Protein AF-A0A948GZL3-F1 (afdb_monomer_lite)

Radius of gyration: 33.94 Å; chains: 1; bounding box: 82×46×77 Å

Sequence (161 aa):
MIVPMKKAYIIFQAKDKLPALKTLRKLGLIHIEHIKVPQGQDITTITEELNLINRAIDILEEAAKTGVSGDAYIEKSDFLTVARHVVGVSRKIEQLKEFSLNLSSKIETWKDWGDFDPKQIIALREKGISIKLFHIPEKDIRNFCQDVIVKTFFRKKGMVN

Foldseek 3Di:
DDDDDDDDDDDDDPVCVVVVVVVVVVVVPDDDDDPDDDDDPVVVVVVVLVVLLVVLVVLVVVVVVVVDDDDDDDDPDDSSVVSVVSVVVVVVVVVVVVVVVVVVVVCVVCVQVPDDDVVVQVVCVVVVHHDDDDWAFQVCPVPDDPPDDDDFDGDDDRITD

pLDDT: mean 76.84, std 13.1, range [42.91, 93.31]

Secondary structure (DSSP, 8-state):
-PPPP--------GGGHHHHHHHHHHH-------SS----HHHHHHHHHHHHHHHHHHHHHHHHHTT-----------HHHHHHHHHHHHHHHHHHHHHHHHHHHHHHHHHTT-S--HHHHHHHHHTT-------EEGGGGGGS-TT-------EETTEE-

Structure (mmCIF, N/CA/C/O backbone):
data_AF-A0A948GZL3-F1
#
_entry.id   AF-A0A948GZL3-F1
#
loop_
_atom_site.group_PDB
_atom_site.id
_atom_site.type_symbol
_atom_site.label_atom_id
_atom_site.label_alt_id
_atom_site.label_comp_id
_atom_site.label_asym_id
_atom_site.label_entity_id
_atom_site.label_seq_id
_atom_site.pdbx_PDB_ins_code
_atom_site.Cartn_x
_atom_site.Cartn_y
_atom_site.Cartn_z
_atom_site.occupancy
_atom_site.B_iso_or_equiv
_atom_site.auth_seq_id
_atom_site.auth_comp_id
_atom_site.auth_asym_id
_atom_site.auth_atom_id
_atom_site.pdbx_PDB_model_num
ATOM 1 N N . MET A 1 1 ? 35.002 20.645 -15.887 1.00 58.78 1 MET A N 1
ATOM 2 C CA . MET A 1 1 ? 35.214 20.972 -17.315 1.00 58.78 1 MET A CA 1
ATOM 3 C C . MET A 1 1 ? 34.168 20.208 -18.119 1.00 58.78 1 MET A C 1
ATOM 5 O O . MET A 1 1 ? 34.111 18.996 -17.969 1.00 58.78 1 MET A O 1
ATOM 9 N N . ILE A 1 2 ? 33.284 20.886 -18.857 1.00 72.94 2 ILE A N 1
ATOM 10 C CA . ILE A 1 2 ? 32.216 20.241 -19.650 1.00 72.94 2 ILE A CA 1
ATOM 11 C C . ILE A 1 2 ? 32.784 19.924 -21.040 1.00 72.94 2 ILE A C 1
ATOM 13 O O . ILE A 1 2 ? 33.354 20.807 -21.677 1.00 72.94 2 ILE A O 1
ATOM 17 N N . VAL A 1 3 ? 32.667 18.675 -21.497 1.00 81.62 3 VAL A N 1
ATOM 18 C CA . VAL A 1 3 ? 33.160 18.247 -22.818 1.00 81.62 3 VAL A CA 1
ATOM 19 C C . VAL A 1 3 ? 32.174 18.708 -23.903 1.00 81.62 3 VAL A C 1
ATOM 21 O O . VAL A 1 3 ? 30.971 18.488 -23.745 1.00 81.62 3 VAL A O 1
ATOM 24 N N . PRO A 1 4 ? 32.632 19.331 -25.006 1.00 84.94 4 PRO A N 1
ATOM 25 C CA . PRO A 1 4 ? 31.741 19.764 -26.078 1.00 84.94 4 PRO A CA 1
ATOM 26 C C . PRO A 1 4 ? 31.114 18.553 -26.785 1.00 84.94 4 PRO A C 1
ATOM 28 O O . PRO A 1 4 ? 31.817 17.734 -27.377 1.00 84.94 4 PRO A O 1
ATOM 31 N N . MET A 1 5 ? 29.783 18.445 -26.740 1.00 88.81 5 MET A N 1
ATOM 32 C CA . MET A 1 5 ? 29.036 17.385 -27.429 1.00 88.81 5 MET A CA 1
ATOM 33 C C . MET A 1 5 ? 28.680 17.783 -28.869 1.00 88.81 5 MET A C 1
ATOM 35 O O . MET A 1 5 ? 28.413 18.951 -29.152 1.00 88.81 5 MET A O 1
ATOM 39 N N . LYS A 1 6 ? 28.643 16.803 -29.784 1.00 87.94 6 LYS A N 1
ATOM 40 C CA . LYS A 1 6 ? 28.225 16.985 -31.187 1.00 87.94 6 LYS A CA 1
ATOM 41 C C . LYS A 1 6 ? 26.891 16.283 -31.448 1.00 87.94 6 LYS A C 1
ATOM 43 O O . LYS A 1 6 ? 26.692 15.159 -30.997 1.00 87.94 6 LYS A O 1
ATOM 48 N N . LYS A 1 7 ? 26.002 16.923 -32.216 1.00 88.25 7 LYS A N 1
ATOM 49 C CA . LYS A 1 7 ? 24.765 16.292 -32.705 1.00 88.25 7 LYS A CA 1
ATOM 50 C C . LYS A 1 7 ? 25.073 15.405 -33.913 1.00 88.25 7 LYS A C 1
ATOM 52 O O . LYS A 1 7 ? 25.773 15.840 -34.825 1.00 88.25 7 LYS A O 1
ATOM 57 N N . ALA A 1 8 ? 24.534 14.189 -33.926 1.00 86.12 8 ALA A N 1
ATOM 58 C CA . ALA A 1 8 ? 24.657 13.244 -35.032 1.00 86.12 8 ALA A CA 1
ATOM 59 C C . ALA A 1 8 ? 23.271 12.727 -35.435 1.00 86.12 8 ALA A C 1
ATOM 61 O O . ALA A 1 8 ? 22.462 12.387 -34.574 1.00 86.12 8 ALA A O 1
ATOM 62 N N . TYR A 1 9 ? 23.013 12.648 -36.741 1.00 86.50 9 TYR A N 1
ATOM 63 C CA . TYR A 1 9 ? 21.797 12.054 -37.295 1.00 86.50 9 TYR A CA 1
ATOM 64 C C . TYR A 1 9 ? 22.154 10.712 -37.931 1.00 86.50 9 TYR A C 1
ATOM 66 O O . TYR A 1 9 ? 23.017 10.651 -38.803 1.00 86.50 9 TYR A O 1
ATOM 74 N N . ILE A 1 10 ? 21.502 9.639 -37.482 1.00 85.56 10 ILE A N 1
ATOM 75 C CA . ILE A 1 10 ? 21.719 8.281 -37.990 1.00 85.56 10 ILE A CA 1
ATOM 76 C C . ILE A 1 10 ? 20.433 7.833 -38.673 1.00 85.56 10 ILE A C 1
ATOM 78 O O . ILE A 1 10 ? 19.362 7.871 -38.071 1.00 85.56 10 ILE A O 1
ATOM 82 N N . ILE A 1 11 ? 20.548 7.410 -39.928 1.00 87.50 11 ILE A N 1
ATOM 83 C CA . ILE A 1 11 ? 19.429 6.919 -40.731 1.00 87.50 11 ILE A CA 1
ATOM 84 C C . ILE A 1 11 ? 19.530 5.396 -40.800 1.00 87.50 11 ILE A C 1
ATOM 86 O O . ILE A 1 11 ? 20.590 4.849 -41.096 1.00 87.50 11 ILE A O 1
ATOM 90 N N . PHE A 1 12 ? 18.424 4.710 -40.529 1.00 86.75 12 PHE A N 1
ATOM 91 C CA . PHE A 1 12 ? 18.318 3.251 -40.564 1.00 86.75 12 PHE A CA 1
ATOM 92 C C . PHE A 1 12 ? 17.069 2.828 -41.334 1.00 86.75 12 PHE A C 1
ATOM 94 O O . PHE A 1 12 ? 16.072 3.552 -41.376 1.00 86.75 12 PHE A O 1
ATOM 101 N N . GLN A 1 13 ? 17.109 1.632 -41.925 1.00 89.69 13 GLN A N 1
ATOM 102 C CA . GLN A 1 13 ? 15.910 1.014 -42.486 1.00 89.69 13 GLN A CA 1
ATOM 103 C C . GLN A 1 13 ? 14.936 0.658 -41.354 1.00 89.69 13 GLN A C 1
ATOM 105 O O . GLN A 1 13 ? 15.352 0.261 -40.266 1.00 89.69 13 GLN A O 1
ATOM 110 N N . ALA A 1 14 ? 13.629 0.764 -41.611 1.00 85.19 14 ALA A N 1
ATOM 111 C CA . ALA A 1 14 ? 12.598 0.549 -40.590 1.00 85.19 14 ALA A CA 1
ATOM 112 C C . ALA A 1 14 ? 12.699 -0.829 -39.905 1.00 85.19 14 ALA A C 1
ATOM 114 O O . ALA A 1 14 ? 12.500 -0.932 -38.695 1.00 85.19 14 ALA A O 1
ATOM 115 N N . LYS A 1 15 ? 13.081 -1.864 -40.665 1.00 89.69 15 LYS A N 1
ATOM 116 C CA . LYS A 1 15 ? 13.282 -3.238 -40.178 1.00 89.69 15 LYS A CA 1
ATOM 117 C C . LYS A 1 15 ? 14.440 -3.377 -39.176 1.00 89.69 15 LYS A C 1
ATOM 119 O O . LYS A 1 15 ? 14.373 -4.201 -38.272 1.00 89.69 15 LYS A O 1
ATOM 124 N N . ASP A 1 16 ? 15.458 -2.523 -39.285 1.00 88.38 16 ASP A N 1
ATOM 125 C CA . ASP A 1 16 ? 16.691 -2.600 -38.490 1.00 88.38 16 ASP A CA 1
ATOM 126 C C . ASP A 1 16 ? 16.676 -1.663 -37.274 1.00 88.38 16 ASP A C 1
ATOM 128 O O . ASP A 1 16 ? 17.643 -1.605 -36.514 1.00 88.38 16 ASP A O 1
ATOM 132 N N . LYS A 1 17 ? 15.561 -0.958 -37.038 1.00 84.56 17 LYS A N 1
ATOM 133 C CA . LYS A 1 17 ? 15.415 0.015 -35.947 1.00 84.56 17 LYS A CA 1
ATOM 134 C C . LYS A 1 17 ? 15.762 -0.578 -34.576 1.00 84.56 17 LYS A C 1
ATOM 136 O O . LYS A 1 17 ? 16.572 -0.008 -33.850 1.00 84.56 17 LYS A O 1
ATOM 141 N N . LEU A 1 18 ? 15.159 -1.711 -34.200 1.00 84.56 18 LEU A N 1
ATOM 142 C CA . LEU A 1 18 ? 15.377 -2.322 -32.880 1.00 84.56 18 LEU A CA 1
ATOM 143 C C . LEU A 1 18 ? 16.796 -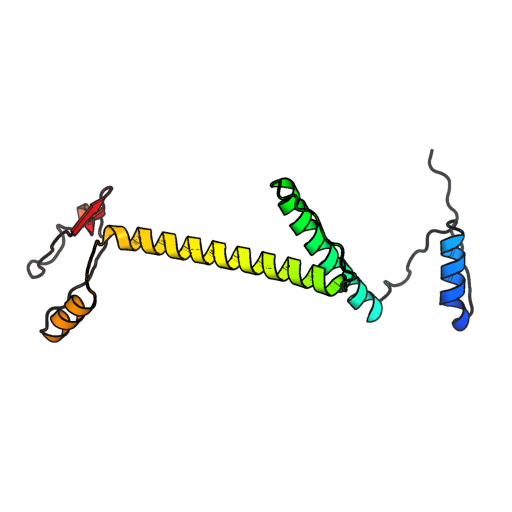2.904 -32.714 1.00 84.56 18 LEU A C 1
ATOM 145 O O . LEU A 1 18 ? 17.424 -2.609 -31.692 1.00 84.56 18 LEU A O 1
ATOM 149 N N . PRO A 1 19 ? 17.339 -3.687 -33.670 1.00 89.12 19 PRO A N 1
ATOM 150 C CA . PRO A 1 19 ? 18.727 -4.146 -33.610 1.00 89.12 19 PRO A CA 1
ATOM 151 C C . PRO A 1 19 ? 19.737 -2.998 -33.527 1.00 89.12 19 PRO A C 1
ATOM 153 O O . PRO A 1 19 ? 20.618 -3.028 -32.666 1.00 89.12 19 PRO A O 1
ATOM 156 N N . ALA A 1 20 ? 19.581 -1.960 -34.355 1.00 86.75 20 ALA A N 1
ATOM 157 C CA . ALA A 1 20 ? 20.477 -0.808 -34.362 1.00 86.75 20 ALA A CA 1
ATOM 158 C C . ALA A 1 20 ? 20.472 -0.081 -33.010 1.00 86.75 20 ALA A C 1
ATOM 160 O O . ALA A 1 20 ? 21.536 0.177 -32.449 1.00 86.75 20 ALA A O 1
ATOM 161 N N . LEU A 1 21 ? 19.292 0.171 -32.430 1.00 86.00 21 LEU A N 1
ATOM 162 C CA . LEU A 1 21 ? 19.173 0.801 -31.110 1.00 86.00 21 LEU A CA 1
ATOM 163 C C . LEU A 1 21 ? 19.818 -0.035 -29.996 1.00 86.00 21 LEU A C 1
ATOM 165 O O . LEU A 1 21 ? 20.475 0.526 -29.120 1.00 86.00 21 LEU A O 1
ATOM 169 N N . LYS A 1 22 ? 19.690 -1.369 -30.030 1.00 86.50 22 LYS A N 1
ATOM 170 C CA . LYS A 1 22 ? 20.367 -2.252 -29.062 1.00 86.50 22 LYS A CA 1
ATOM 171 C C . LYS A 1 22 ? 21.888 -2.142 -29.171 1.00 86.50 22 LYS A C 1
ATOM 173 O O . LYS A 1 22 ? 22.560 -2.086 -28.144 1.00 86.50 22 LYS A O 1
ATOM 178 N N . THR A 1 23 ? 22.429 -2.087 -30.385 1.00 86.94 23 THR A N 1
ATOM 179 C CA . THR A 1 23 ? 23.873 -1.933 -30.614 1.00 86.94 23 THR A CA 1
ATOM 180 C C . THR A 1 23 ? 24.370 -0.559 -30.170 1.00 86.94 23 THR A C 1
ATOM 182 O O . THR A 1 23 ? 25.359 -0.477 -29.447 1.00 86.94 23 THR A O 1
ATOM 185 N N . LEU A 1 24 ? 23.652 0.516 -30.509 1.00 87.50 24 LEU A N 1
ATOM 186 C CA . LEU A 1 24 ? 23.985 1.873 -30.062 1.00 87.50 24 LEU A CA 1
ATOM 187 C C . LEU A 1 24 ? 23.944 1.999 -28.532 1.00 87.50 24 LEU A C 1
ATOM 189 O O . LEU A 1 24 ? 24.848 2.589 -27.944 1.00 87.50 24 LEU A O 1
ATOM 193 N N . ARG A 1 25 ? 22.955 1.376 -27.876 1.00 86.94 25 ARG A N 1
ATOM 194 C CA . ARG A 1 25 ? 22.882 1.305 -26.408 1.00 86.94 25 ARG A CA 1
ATOM 195 C C . ARG A 1 25 ? 24.092 0.590 -25.807 1.00 86.94 25 ARG A C 1
ATOM 197 O O . ARG A 1 25 ? 24.601 1.049 -24.793 1.00 86.94 25 ARG A O 1
ATOM 204 N N . LYS A 1 26 ? 24.552 -0.511 -26.413 1.00 88.00 26 LYS A N 1
ATOM 205 C CA . LYS A 1 26 ? 25.748 -1.242 -25.955 1.00 88.00 26 LYS A CA 1
ATOM 206 C C . LYS A 1 26 ? 27.028 -0.418 -26.095 1.00 88.00 26 LYS A C 1
ATOM 208 O O . LYS A 1 26 ? 27.901 -0.536 -25.247 1.00 88.00 26 LYS A O 1
ATOM 213 N N . LEU A 1 27 ? 27.134 0.394 -27.147 1.00 88.94 27 LEU A N 1
ATOM 214 C CA . LEU A 1 27 ? 28.285 1.274 -27.361 1.00 88.94 27 LEU A CA 1
ATOM 215 C C . LEU A 1 27 ? 28.334 2.419 -26.337 1.00 88.94 27 LEU A C 1
ATOM 217 O O . LEU A 1 27 ? 29.421 2.841 -25.965 1.00 88.94 27 LEU A O 1
ATOM 221 N N . GLY A 1 28 ? 27.182 2.932 -25.889 1.00 84.25 28 GLY A N 1
ATOM 222 C CA . GLY A 1 28 ? 27.106 3.957 -24.836 1.00 84.25 28 GLY A CA 1
ATOM 223 C C . GLY A 1 28 ? 27.638 5.342 -25.234 1.00 84.25 28 GLY A C 1
ATOM 224 O O . GLY A 1 28 ? 27.789 6.208 -24.381 1.00 84.25 28 GLY A O 1
ATOM 225 N N . LEU A 1 29 ? 27.916 5.563 -26.524 1.00 84.38 29 LEU A N 1
ATOM 226 C CA . LEU A 1 29 ? 28.543 6.788 -27.043 1.00 84.38 29 LEU A CA 1
ATOM 227 C C . LEU A 1 29 ? 27.547 7.905 -27.386 1.00 84.38 29 LEU A C 1
ATOM 229 O O . LEU A 1 29 ? 27.959 9.021 -27.690 1.00 84.38 29 LEU A O 1
ATOM 233 N N . ILE A 1 30 ? 26.246 7.602 -27.411 1.00 84.88 30 ILE A N 1
ATOM 234 C CA . ILE A 1 30 ? 25.220 8.502 -27.946 1.00 84.88 30 ILE A CA 1
ATOM 235 C C . ILE A 1 30 ? 24.099 8.676 -26.928 1.00 84.88 30 ILE A C 1
ATOM 237 O O . ILE A 1 30 ? 23.546 7.698 -26.425 1.00 84.88 30 ILE A O 1
ATOM 241 N N . HIS A 1 31 ? 23.724 9.931 -26.683 1.00 83.25 31 HIS A N 1
ATOM 242 C CA . HIS A 1 31 ? 22.490 10.277 -25.991 1.00 83.25 31 HIS A CA 1
ATOM 243 C C . HIS A 1 31 ? 21.345 10.354 -27.007 1.00 83.25 31 HIS A C 1
ATOM 245 O O . HIS A 1 31 ? 21.376 11.173 -27.924 1.00 83.25 31 HIS A O 1
ATOM 251 N N . ILE A 1 32 ? 20.360 9.466 -26.882 1.00 81.50 32 ILE A N 1
ATOM 252 C CA . ILE A 1 32 ? 19.233 9.395 -27.817 1.00 81.50 32 ILE A CA 1
ATOM 253 C C . ILE A 1 32 ? 18.159 10.390 -27.373 1.00 81.50 32 ILE A C 1
ATOM 255 O O . ILE A 1 32 ? 17.533 10.208 -26.330 1.00 81.50 32 ILE A O 1
ATOM 259 N N . GLU A 1 33 ? 17.912 11.407 -28.195 1.00 76.88 33 GLU A N 1
ATOM 260 C CA . GLU A 1 33 ? 16.793 12.333 -28.016 1.00 76.88 33 GLU A CA 1
ATOM 261 C C . GLU A 1 33 ? 15.545 11.809 -28.738 1.00 76.88 33 GLU A C 1
ATOM 263 O O . GLU A 1 33 ? 15.583 11.411 -29.906 1.00 76.88 33 GLU A O 1
ATOM 268 N N . HIS A 1 34 ? 14.412 11.812 -28.039 1.00 73.88 34 HIS A N 1
ATOM 269 C CA . HIS A 1 34 ? 13.135 11.405 -28.612 1.00 73.88 34 HIS A CA 1
ATOM 270 C C . HIS A 1 34 ? 12.473 12.604 -29.291 1.00 73.88 34 HIS A C 1
ATOM 272 O O . HIS A 1 34 ? 12.037 13.534 -28.622 1.00 73.88 34 HIS A O 1
ATOM 278 N N . ILE A 1 35 ? 12.344 12.564 -30.620 1.00 72.62 35 ILE A N 1
ATOM 279 C CA . ILE A 1 35 ? 11.612 13.596 -31.381 1.00 72.62 35 ILE A CA 1
ATOM 280 C C . ILE A 1 35 ? 10.105 13.543 -31.063 1.00 72.62 35 ILE A C 1
ATOM 282 O O . ILE A 1 35 ? 9.418 14.560 -31.069 1.00 72.62 35 ILE A O 1
ATOM 286 N N . LYS A 1 36 ? 9.585 12.346 -30.767 1.00 72.12 36 LYS A N 1
ATOM 287 C CA . LYS A 1 36 ? 8.236 12.118 -30.239 1.00 72.12 36 LYS A CA 1
ATOM 288 C C . LYS A 1 36 ? 8.336 11.168 -29.057 1.00 72.12 36 LYS A C 1
ATOM 290 O O . LYS A 1 36 ? 9.081 10.189 -29.135 1.00 72.12 36 LYS A O 1
ATOM 295 N N . VAL A 1 37 ? 7.586 11.448 -27.992 1.00 70.81 37 VAL A N 1
ATOM 296 C CA . VAL A 1 37 ? 7.521 10.564 -26.823 1.00 70.81 37 VAL A CA 1
ATOM 297 C C . VAL A 1 37 ? 7.051 9.183 -27.295 1.00 70.81 37 VAL A C 1
ATOM 299 O O . VAL A 1 37 ? 6.045 9.103 -28.006 1.00 70.81 37 VAL A O 1
ATOM 302 N N . PRO A 1 38 ? 7.781 8.102 -26.976 1.00 66.62 38 PRO A N 1
ATOM 303 C CA . PRO A 1 38 ? 7.384 6.767 -27.385 1.00 66.62 38 PRO A CA 1
ATOM 304 C C . PRO A 1 38 ? 6.084 6.395 -26.667 1.00 66.62 38 PRO A C 1
ATOM 306 O O . PRO A 1 38 ? 6.037 6.309 -25.444 1.00 66.62 38 PRO A O 1
ATOM 309 N N . GLN A 1 39 ? 5.021 6.206 -27.445 1.00 63.88 39 GLN A N 1
ATOM 310 C CA . GLN A 1 39 ? 3.725 5.730 -26.975 1.00 63.88 39 GLN A CA 1
ATOM 311 C C . GLN A 1 39 ? 3.498 4.328 -27.540 1.00 63.88 39 GLN A C 1
ATOM 313 O O . GLN A 1 39 ? 3.646 4.106 -28.742 1.00 63.88 39 GLN A O 1
ATOM 318 N N . GLY A 1 40 ? 3.174 3.379 -26.669 1.00 71.81 40 GLY A N 1
ATOM 319 C CA . GLY A 1 40 ? 2.889 1.994 -27.027 1.00 71.81 40 GLY A CA 1
ATOM 320 C C . GLY A 1 40 ? 2.260 1.266 -25.844 1.00 71.81 40 GLY A C 1
ATOM 321 O O . GLY A 1 40 ? 2.593 1.575 -24.701 1.00 71.81 40 GLY A O 1
ATOM 3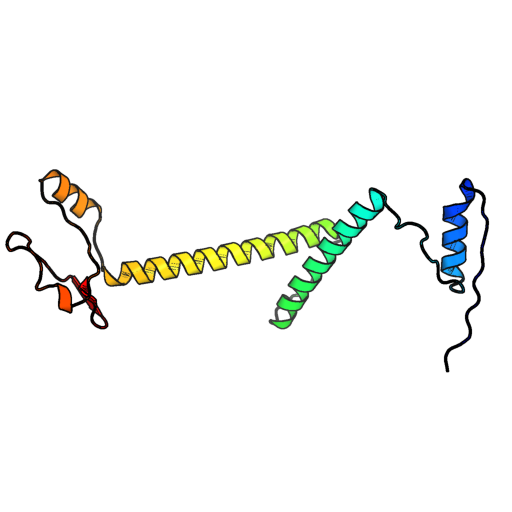22 N N . GLN A 1 41 ? 1.362 0.318 -26.124 1.00 66.56 41 GLN A N 1
ATOM 323 C CA . GLN A 1 41 ? 0.668 -0.467 -25.091 1.00 66.56 41 GLN A CA 1
ATOM 324 C C . GLN A 1 41 ? 1.660 -1.224 -24.191 1.00 66.56 41 GLN A C 1
ATOM 326 O O . GLN A 1 41 ? 1.520 -1.215 -22.971 1.00 66.56 41 GLN A O 1
ATOM 331 N N . ASP A 1 42 ? 2.738 -1.758 -24.769 1.00 77.00 42 ASP A N 1
ATOM 332 C CA . ASP A 1 42 ? 3.789 -2.441 -24.003 1.00 77.00 42 ASP A CA 1
ATOM 333 C C . ASP A 1 42 ? 4.495 -1.506 -23.009 1.00 77.00 42 ASP A C 1
ATOM 335 O O . ASP A 1 42 ? 4.846 -1.906 -21.903 1.00 77.00 42 ASP A O 1
ATOM 339 N N . ILE A 1 43 ? 4.689 -0.235 -23.384 1.00 78.06 43 ILE A N 1
ATOM 340 C CA . ILE A 1 43 ? 5.345 0.754 -22.520 1.00 78.06 43 ILE A CA 1
ATOM 341 C C . ILE A 1 43 ? 4.440 1.068 -21.334 1.00 78.06 43 ILE A C 1
ATOM 343 O O . ILE A 1 43 ? 4.924 1.104 -20.207 1.00 78.06 43 ILE A O 1
ATOM 347 N N . THR A 1 44 ? 3.138 1.247 -21.573 1.00 80.81 44 THR A N 1
ATOM 348 C CA . THR A 1 44 ? 2.176 1.508 -20.497 1.00 80.81 44 THR A CA 1
ATOM 349 C C . THR A 1 44 ? 2.121 0.351 -19.503 1.00 80.81 44 THR A C 1
ATOM 351 O O . THR A 1 44 ? 2.260 0.587 -18.304 1.00 80.81 44 THR A O 1
ATOM 354 N N . THR A 1 45 ? 2.056 -0.896 -19.978 1.00 84.44 45 THR A N 1
ATOM 355 C CA . THR A 1 45 ? 2.041 -2.076 -19.100 1.00 84.44 45 THR A CA 1
ATOM 356 C C . THR A 1 45 ? 3.321 -2.179 -18.273 1.00 84.44 45 THR A C 1
ATOM 358 O O . THR A 1 45 ? 3.251 -2.298 -17.053 1.00 84.44 45 THR A O 1
ATOM 361 N N . ILE A 1 46 ? 4.496 -2.022 -18.892 1.00 85.38 46 ILE A N 1
ATOM 362 C CA . ILE A 1 46 ? 5.777 -2.056 -18.168 1.00 85.38 46 ILE A CA 1
ATOM 363 C C . ILE A 1 46 ? 5.861 -0.923 -17.135 1.00 85.38 46 ILE A C 1
ATOM 365 O O . ILE A 1 46 ? 6.368 -1.125 -16.032 1.00 85.38 46 ILE A O 1
ATOM 369 N N . THR A 1 47 ? 5.361 0.277 -17.452 1.00 85.94 47 THR A N 1
ATOM 370 C CA . THR A 1 47 ? 5.349 1.381 -16.481 1.00 85.94 47 THR A CA 1
ATOM 371 C C . THR A 1 47 ? 4.413 1.117 -15.306 1.00 85.94 47 THR A C 1
ATOM 373 O O . THR A 1 47 ? 4.756 1.454 -14.176 1.00 85.94 47 THR A O 1
ATOM 376 N N . GLU A 1 48 ? 3.258 0.491 -15.534 1.00 87.50 48 GLU A N 1
ATOM 377 C CA . GLU A 1 48 ? 2.334 0.095 -14.468 1.00 87.50 48 GLU A CA 1
ATOM 378 C C . GLU A 1 48 ? 2.949 -0.976 -13.563 1.00 87.50 48 GLU A C 1
ATOM 380 O O . GLU A 1 48 ? 2.888 -0.851 -12.338 1.00 87.50 48 GLU A O 1
ATOM 385 N N . GLU A 1 49 ? 3.603 -1.978 -14.150 1.00 87.75 49 GLU A N 1
ATOM 386 C CA . GLU A 1 49 ? 4.327 -3.021 -13.422 1.00 87.75 49 GLU A CA 1
ATOM 387 C C . GLU A 1 49 ? 5.460 -2.438 -12.570 1.00 87.75 49 GLU A C 1
ATOM 389 O O . GLU A 1 49 ? 5.553 -2.741 -11.379 1.00 87.75 49 GLU A O 1
ATOM 394 N N . LEU A 1 50 ? 6.277 -1.542 -13.135 1.00 89.19 50 LEU A N 1
ATOM 395 C CA . LEU A 1 50 ? 7.340 -0.853 -12.396 1.00 89.19 50 LEU A CA 1
ATOM 396 C C . LEU A 1 50 ? 6.785 -0.021 -11.239 1.00 89.19 50 LEU A C 1
ATOM 398 O O . LEU A 1 50 ? 7.319 -0.070 -10.133 1.00 89.19 50 LEU A O 1
ATOM 402 N N . ASN A 1 51 ? 5.697 0.714 -11.466 1.00 90.00 51 ASN A N 1
ATOM 403 C CA . ASN A 1 51 ? 5.053 1.502 -10.419 1.00 90.00 51 ASN A CA 1
ATOM 404 C C . ASN A 1 51 ? 4.525 0.620 -9.283 1.00 90.00 51 ASN A C 1
ATOM 406 O O . ASN A 1 51 ? 4.610 1.000 -8.116 1.00 90.00 51 ASN A O 1
ATOM 410 N N . LEU A 1 52 ? 3.982 -0.552 -9.610 1.00 90.06 52 LEU A N 1
ATOM 411 C CA . LEU A 1 52 ? 3.482 -1.507 -8.629 1.00 90.06 52 LEU A CA 1
ATOM 412 C C . LEU A 1 52 ? 4.625 -2.080 -7.782 1.00 90.06 52 LEU A C 1
ATOM 414 O O . LEU A 1 52 ? 4.514 -2.123 -6.557 1.00 90.06 52 LEU A O 1
ATOM 418 N N . ILE A 1 53 ? 5.733 -2.457 -8.421 1.00 90.06 53 ILE A N 1
ATOM 419 C CA . ILE A 1 53 ? 6.925 -2.974 -7.739 1.00 90.06 53 ILE A CA 1
ATOM 420 C C . ILE A 1 53 ? 7.542 -1.903 -6.837 1.00 90.06 53 ILE A C 1
ATOM 422 O O . ILE A 1 53 ? 7.813 -2.189 -5.676 1.00 90.06 53 ILE A O 1
ATOM 426 N N . ASN A 1 54 ? 7.699 -0.670 -7.326 1.00 90.50 54 ASN A N 1
ATOM 427 C CA . ASN A 1 54 ? 8.255 0.427 -6.530 1.00 90.50 54 ASN A CA 1
ATOM 428 C C . ASN A 1 54 ? 7.417 0.692 -5.274 1.00 90.50 54 ASN A C 1
ATOM 430 O O . ASN A 1 54 ? 7.966 0.733 -4.181 1.00 90.50 54 ASN A O 1
ATOM 434 N N . ARG A 1 55 ? 6.082 0.733 -5.391 1.00 90.06 55 ARG A N 1
ATOM 435 C CA . ARG A 1 55 ? 5.200 0.868 -4.217 1.00 90.06 55 ARG A CA 1
ATOM 436 C C . ARG A 1 55 ? 5.382 -0.266 -3.21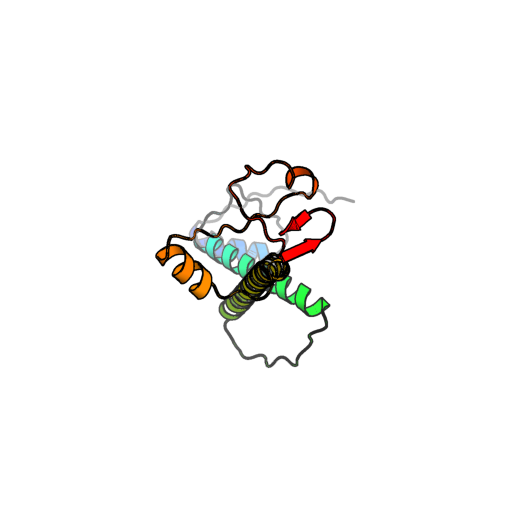5 1.00 90.06 55 ARG A C 1
ATOM 438 O O . ARG A 1 55 ? 5.337 -0.033 -2.013 1.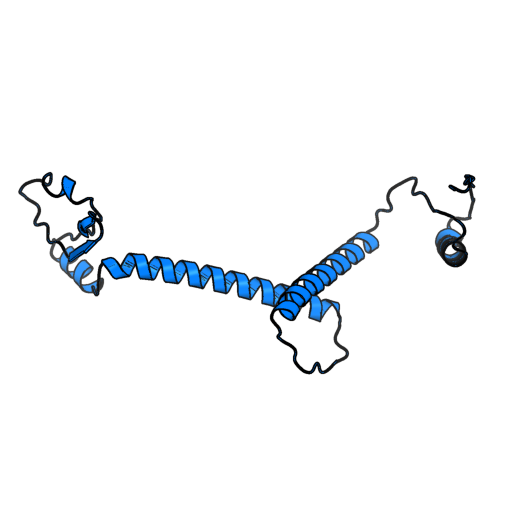00 90.06 55 ARG A O 1
ATOM 445 N N . ALA A 1 56 ? 5.538 -1.500 -3.694 1.00 89.88 56 ALA A N 1
ATOM 446 C CA . ALA A 1 56 ? 5.772 -2.636 -2.812 1.00 89.88 56 ALA A CA 1
ATOM 447 C C . ALA A 1 56 ? 7.119 -2.512 -2.080 1.00 89.88 56 ALA A C 1
ATOM 449 O O . ALA A 1 56 ? 7.178 -2.817 -0.892 1.00 89.88 56 ALA A O 1
ATOM 450 N N . ILE A 1 57 ? 8.167 -2.036 -2.760 1.00 89.06 57 ILE A N 1
ATOM 451 C CA . ILE A 1 57 ? 9.478 -1.767 -2.153 1.00 89.06 57 ILE A CA 1
ATOM 452 C C . ILE A 1 57 ? 9.355 -0.680 -1.083 1.00 89.06 57 ILE A C 1
ATOM 454 O O . ILE A 1 57 ? 9.778 -0.922 0.043 1.00 89.06 57 ILE A O 1
ATOM 458 N N . ASP A 1 58 ? 8.707 0.447 -1.383 1.00 90.19 58 ASP A N 1
ATOM 459 C CA . ASP A 1 58 ? 8.534 1.555 -0.433 1.00 90.19 58 ASP A CA 1
ATOM 460 C C . ASP A 1 58 ? 7.846 1.086 0.866 1.00 90.19 58 ASP A C 1
ATOM 462 O O . ASP A 1 58 ? 8.321 1.356 1.970 1.00 90.19 58 ASP A O 1
ATOM 466 N N . ILE A 1 59 ? 6.769 0.298 0.742 1.00 88.31 59 ILE A N 1
ATOM 467 C CA . ILE A 1 59 ? 6.045 -0.291 1.885 1.00 88.31 59 ILE A CA 1
ATOM 468 C C . ILE A 1 59 ? 6.958 -1.211 2.707 1.00 88.31 59 ILE A C 1
ATOM 470 O O . ILE A 1 59 ? 6.918 -1.205 3.941 1.00 88.31 59 ILE A O 1
ATOM 474 N N . LEU A 1 60 ? 7.764 -2.038 2.037 1.00 86.44 60 LEU A N 1
ATOM 475 C CA . LEU A 1 60 ? 8.672 -2.966 2.708 1.00 86.44 60 LEU A CA 1
ATOM 476 C C . LEU A 1 60 ? 9.836 -2.239 3.384 1.00 86.44 60 LEU A C 1
ATOM 478 O O . LEU A 1 60 ? 10.236 -2.648 4.470 1.00 86.44 60 LEU A O 1
ATOM 482 N N . GLU A 1 61 ? 10.356 -1.160 2.802 1.00 88.00 61 GLU A N 1
ATOM 483 C CA . GLU A 1 61 ? 11.390 -0.332 3.428 1.00 88.00 61 GLU A CA 1
ATOM 484 C C . GLU A 1 61 ? 10.878 0.350 4.698 1.00 88.00 61 GLU A C 1
ATOM 486 O O . GLU A 1 61 ? 11.582 0.392 5.711 1.00 88.00 61 GLU A O 1
ATOM 491 N N . GLU A 1 62 ? 9.644 0.856 4.685 1.00 85.69 62 GLU A N 1
ATOM 492 C CA . GLU A 1 62 ? 8.997 1.377 5.891 1.00 85.69 62 GLU A CA 1
ATOM 493 C C . GLU A 1 62 ? 8.836 0.295 6.962 1.00 85.69 62 GLU A C 1
ATOM 495 O O . GLU A 1 62 ? 9.158 0.529 8.129 1.00 85.69 62 GLU A O 1
ATOM 500 N N . ALA A 1 63 ? 8.414 -0.911 6.576 1.00 80.56 63 ALA A N 1
ATOM 501 C CA . ALA A 1 63 ? 8.297 -2.037 7.497 1.00 80.56 63 ALA A CA 1
ATOM 502 C C . ALA A 1 63 ? 9.665 -2.486 8.046 1.00 80.56 63 ALA A C 1
ATOM 504 O O . ALA A 1 63 ? 9.793 -2.750 9.242 1.00 80.56 63 ALA A O 1
ATOM 505 N N . ALA A 1 64 ? 10.713 -2.508 7.222 1.00 79.56 64 ALA A N 1
ATOM 506 C CA . ALA A 1 64 ? 12.061 -2.889 7.639 1.00 79.56 64 ALA A CA 1
ATOM 507 C C . ALA A 1 64 ? 12.633 -1.933 8.700 1.00 79.56 64 ALA A C 1
ATOM 509 O O . ALA A 1 64 ? 13.287 -2.379 9.644 1.00 79.56 64 ALA A O 1
ATOM 510 N N . LYS A 1 65 ? 12.316 -0.630 8.622 1.00 80.12 65 LYS A N 1
ATOM 511 C CA . LYS A 1 65 ? 12.687 0.357 9.657 1.00 80.12 65 LYS A CA 1
ATOM 512 C C . LYS A 1 65 ? 12.087 0.035 11.028 1.00 80.12 65 LYS A C 1
ATOM 514 O O . LYS A 1 65 ? 12.654 0.430 12.041 1.00 80.12 65 LYS A O 1
ATOM 519 N N . THR A 1 66 ? 10.972 -0.696 11.078 1.00 74.25 66 THR A N 1
ATOM 520 C CA . THR A 1 66 ? 10.337 -1.122 12.338 1.00 74.25 66 THR A CA 1
ATOM 521 C C . THR A 1 66 ? 10.975 -2.370 12.965 1.00 74.25 66 THR A C 1
ATOM 523 O O . THR A 1 66 ? 10.515 -2.830 14.007 1.00 74.25 66 THR A O 1
ATOM 526 N N . GLY A 1 67 ? 12.065 -2.893 12.384 1.00 62.69 67 GLY A N 1
ATOM 527 C CA . GLY A 1 67 ? 12.884 -3.958 12.974 1.00 62.69 67 GLY A CA 1
ATOM 528 C C . GLY A 1 67 ? 12.349 -5.376 12.765 1.00 62.69 67 GLY A C 1
ATOM 529 O O . GLY A 1 67 ? 12.892 -6.325 13.329 1.00 62.69 67 GLY A O 1
ATOM 530 N N . VAL A 1 68 ? 11.309 -5.549 11.945 1.00 61.06 68 VAL A N 1
ATOM 531 C CA . VAL A 1 68 ? 10.761 -6.869 11.616 1.00 61.06 68 VAL A CA 1
ATOM 532 C C . VAL A 1 68 ? 11.664 -7.524 10.572 1.00 61.06 68 VAL A C 1
ATOM 534 O O . VAL A 1 68 ? 11.507 -7.320 9.372 1.00 61.06 68 VAL A O 1
ATOM 537 N N . SER A 1 69 ? 12.647 -8.289 11.038 1.00 57.25 69 SER A N 1
ATOM 538 C CA . SER A 1 69 ? 13.492 -9.138 10.196 1.00 57.25 69 SER A CA 1
ATOM 539 C C . SER A 1 69 ? 13.156 -10.595 10.497 1.00 57.25 69 SER A C 1
ATOM 541 O O . SER A 1 69 ? 13.269 -11.050 11.631 1.00 57.25 69 SER A O 1
ATOM 543 N N . GLY A 1 70 ? 12.656 -11.301 9.486 1.00 60.62 70 GLY A N 1
ATOM 544 C CA . GLY A 1 70 ? 12.400 -12.736 9.535 1.00 60.62 70 GLY A CA 1
ATOM 545 C C . GLY A 1 70 ? 13.224 -13.437 8.464 1.00 60.62 70 GLY A C 1
ATOM 546 O O . GLY A 1 70 ? 13.500 -12.851 7.416 1.00 60.62 70 GLY A O 1
ATOM 547 N N . ASP A 1 71 ? 13.608 -14.683 8.726 1.00 54.38 71 ASP A N 1
ATOM 548 C CA . ASP A 1 71 ? 14.322 -15.506 7.756 1.00 54.38 71 ASP A CA 1
ATOM 549 C C . ASP A 1 71 ? 13.428 -15.757 6.534 1.00 54.38 71 ASP A C 1
ATOM 551 O O . ASP A 1 71 ? 12.354 -16.357 6.627 1.00 54.38 71 ASP A O 1
ATOM 555 N N . ALA A 1 72 ? 13.849 -15.250 5.374 1.00 60.75 72 ALA A N 1
ATOM 556 C CA . ALA A 1 72 ? 13.072 -15.333 4.147 1.00 60.75 72 ALA A CA 1
ATOM 557 C C . ALA A 1 72 ? 13.409 -16.616 3.377 1.00 60.75 72 ALA A C 1
ATOM 559 O O . ALA A 1 72 ? 14.501 -16.765 2.825 1.00 60.75 72 ALA A O 1
ATOM 560 N N . TYR A 1 73 ? 12.440 -17.526 3.284 1.00 60.16 73 TYR A N 1
ATOM 561 C CA . TYR A 1 73 ? 12.462 -18.588 2.284 1.00 60.16 73 TYR A CA 1
ATOM 562 C C . TYR A 1 73 ? 12.149 -17.974 0.914 1.00 60.16 73 TYR A C 1
ATOM 564 O O . TYR A 1 73 ? 11.034 -17.515 0.664 1.00 60.16 73 TYR A O 1
ATOM 572 N N . ILE A 1 74 ? 13.148 -17.924 0.031 1.00 61.22 74 ILE A N 1
ATOM 573 C CA . ILE A 1 74 ? 12.979 -17.420 -1.335 1.00 61.22 74 ILE A CA 1
ATOM 574 C C . ILE A 1 74 ? 12.424 -18.559 -2.187 1.00 61.22 74 ILE A C 1
ATOM 576 O O . ILE A 1 74 ? 13.163 -19.319 -2.813 1.00 61.22 74 ILE A O 1
ATOM 580 N N . GLU A 1 75 ? 11.104 -18.687 -2.210 1.00 66.38 75 GLU A N 1
ATOM 581 C CA . GLU A 1 75 ? 10.440 -19.492 -3.228 1.00 66.38 75 GLU A CA 1
ATOM 582 C C . GLU A 1 75 ? 10.469 -18.725 -4.562 1.00 66.38 75 GLU A C 1
ATOM 584 O O . GLU A 1 75 ? 10.316 -17.500 -4.586 1.00 66.38 75 GLU A O 1
ATOM 589 N N . LYS A 1 76 ? 10.685 -19.420 -5.690 1.00 61.91 76 LYS A N 1
ATOM 590 C CA . LYS A 1 76 ? 10.590 -18.824 -7.037 1.00 61.91 76 LYS A CA 1
ATOM 591 C C . LYS A 1 76 ? 9.127 -18.498 -7.354 1.00 61.91 76 LYS A C 1
ATOM 593 O O . LYS A 1 76 ? 8.462 -19.206 -8.101 1.00 61.91 76 LYS A O 1
ATOM 598 N N . SER A 1 77 ? 8.638 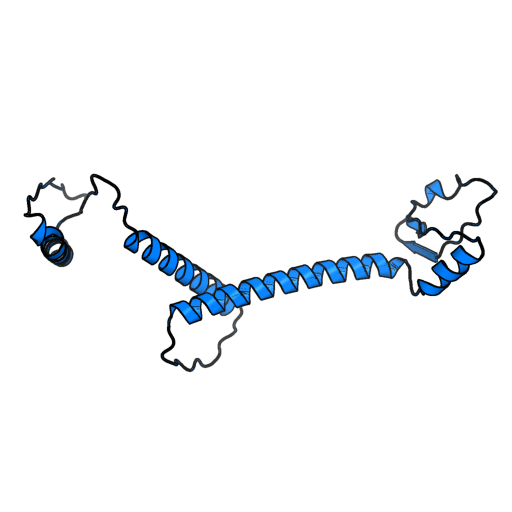-17.427 -6.753 1.00 65.94 77 SER A N 1
ATOM 599 C CA . SER A 1 77 ? 7.327 -16.845 -6.992 1.00 65.94 77 SER A CA 1
ATOM 600 C C . SER A 1 77 ? 7.419 -15.754 -8.059 1.00 65.94 77 SER A C 1
ATOM 602 O O . SER A 1 77 ? 8.446 -15.087 -8.204 1.00 65.94 77 SER A O 1
ATOM 604 N N . ASP A 1 78 ? 6.337 -15.574 -8.814 1.00 82.38 78 ASP A N 1
ATOM 605 C CA . ASP A 1 78 ? 6.182 -14.450 -9.732 1.00 82.38 78 ASP A CA 1
ATOM 606 C C . ASP A 1 78 ? 6.200 -13.126 -8.947 1.00 82.38 78 ASP A C 1
ATOM 608 O O . ASP A 1 78 ? 5.337 -12.857 -8.103 1.00 82.38 78 ASP A O 1
ATOM 612 N N . PHE A 1 79 ? 7.192 -12.285 -9.239 1.00 81.00 79 PHE A N 1
ATOM 613 C CA . PHE A 1 79 ? 7.440 -11.020 -8.549 1.00 81.00 79 PHE A CA 1
ATOM 614 C C . PHE A 1 79 ? 6.231 -10.077 -8.599 1.00 81.00 79 PHE A C 1
ATOM 616 O O . PHE A 1 79 ? 5.966 -9.373 -7.623 1.00 81.00 79 PHE A O 1
ATOM 623 N N . LEU A 1 80 ? 5.445 -10.098 -9.683 1.00 85.06 80 LEU A N 1
ATOM 624 C CA . LEU A 1 80 ? 4.227 -9.288 -9.791 1.00 85.06 80 LEU A CA 1
ATOM 625 C C . LEU A 1 80 ? 3.162 -9.726 -8.793 1.00 85.06 80 LEU A C 1
ATOM 627 O O . LEU A 1 80 ? 2.434 -8.903 -8.237 1.00 85.06 80 LEU A O 1
ATOM 631 N N . THR A 1 81 ? 3.062 -11.028 -8.555 1.00 85.81 81 THR A N 1
ATOM 632 C CA . THR A 1 81 ? 2.098 -11.594 -7.615 1.00 85.81 81 THR A CA 1
ATOM 633 C C . THR A 1 81 ? 2.473 -11.245 -6.178 1.00 85.81 81 THR A C 1
ATOM 635 O O . THR A 1 81 ? 1.608 -10.813 -5.414 1.00 85.81 81 THR A O 1
ATOM 638 N N . VAL A 1 82 ? 3.764 -11.307 -5.838 1.00 86.56 82 VAL A N 1
ATOM 639 C CA . VAL A 1 82 ? 4.274 -10.851 -4.535 1.00 86.56 82 VAL A CA 1
ATOM 640 C C . VAL A 1 82 ? 4.015 -9.358 -4.338 1.00 86.56 82 VAL A C 1
ATOM 642 O O . VAL A 1 82 ? 3.455 -8.961 -3.318 1.00 86.56 82 VAL A O 1
ATOM 645 N N . ALA A 1 83 ? 4.346 -8.525 -5.325 1.00 88.12 83 ALA A N 1
ATOM 646 C CA . ALA A 1 83 ? 4.167 -7.082 -5.224 1.00 88.12 83 ALA A CA 1
ATOM 647 C C . ALA A 1 83 ? 2.679 -6.694 -5.081 1.00 88.12 83 ALA A C 1
ATOM 649 O O . ALA A 1 83 ? 2.328 -5.860 -4.243 1.00 88.12 83 ALA A O 1
ATOM 650 N N . ARG A 1 84 ? 1.770 -7.369 -5.805 1.00 89.31 84 ARG A N 1
ATOM 651 C CA . ARG A 1 84 ? 0.313 -7.205 -5.633 1.00 89.31 84 ARG A CA 1
ATOM 652 C C . ARG A 1 84 ? -0.144 -7.593 -4.232 1.00 89.31 84 ARG A C 1
ATOM 654 O O . ARG A 1 84 ? -0.976 -6.899 -3.648 1.00 89.31 84 ARG A O 1
ATOM 661 N N . HIS A 1 85 ? 0.391 -8.686 -3.698 1.00 89.44 85 HIS A N 1
ATOM 662 C CA . HIS A 1 85 ? 0.061 -9.154 -2.360 1.00 89.44 85 HIS A CA 1
ATOM 663 C C . HIS A 1 85 ? 0.495 -8.146 -1.287 1.00 89.44 85 HIS A C 1
ATOM 665 O O . HIS A 1 85 ? -0.320 -7.778 -0.444 1.00 89.44 85 HIS A O 1
ATOM 671 N N . VAL A 1 86 ? 1.727 -7.631 -1.360 1.00 89.12 86 VAL A N 1
ATOM 672 C CA . VAL A 1 86 ? 2.252 -6.614 -0.429 1.00 89.12 86 VAL A CA 1
ATOM 673 C C . VAL A 1 86 ? 1.361 -5.371 -0.411 1.00 89.12 86 VAL A C 1
ATOM 675 O O . VAL A 1 86 ? 0.890 -4.958 0.650 1.00 89.12 86 VAL A O 1
ATOM 678 N N . VAL A 1 87 ? 1.055 -4.814 -1.587 1.00 90.75 87 VAL A N 1
ATOM 679 C CA . VAL A 1 87 ? 0.180 -3.635 -1.707 1.00 90.75 87 VAL A CA 1
ATOM 680 C C . VAL A 1 87 ? -1.227 -3.935 -1.172 1.00 90.75 87 VAL A C 1
ATOM 682 O O . VAL A 1 87 ? -1.821 -3.114 -0.472 1.00 90.75 87 VAL A O 1
ATOM 685 N N . GLY A 1 88 ? -1.762 -5.126 -1.455 1.00 90.50 88 GLY A N 1
ATOM 686 C CA . GLY A 1 88 ? -3.075 -5.557 -0.978 1.00 90.50 88 GLY A CA 1
ATOM 687 C C . GLY A 1 88 ? -3.164 -5.671 0.546 1.00 90.50 88 GLY A C 1
ATOM 688 O O . GLY A 1 88 ? -4.139 -5.202 1.139 1.00 90.50 88 GLY A O 1
ATOM 689 N N . VAL A 1 89 ? -2.148 -6.258 1.184 1.00 90.50 89 VAL A N 1
ATOM 690 C CA . VAL A 1 89 ? -2.074 -6.386 2.647 1.00 90.50 89 VAL A CA 1
ATOM 691 C C . VAL A 1 89 ? -1.926 -5.016 3.302 1.00 90.50 89 VAL A C 1
ATOM 693 O O . VAL A 1 89 ? -2.651 -4.738 4.256 1.00 90.50 89 VAL A O 1
ATOM 696 N N . SER A 1 90 ? -1.072 -4.139 2.765 1.00 89.62 90 SER A N 1
ATOM 697 C CA . SER A 1 90 ? -0.905 -2.775 3.285 1.00 89.62 90 SER A CA 1
ATOM 698 C C . SER A 1 90 ? -2.230 -2.005 3.302 1.00 89.62 90 SER A C 1
ATOM 700 O O . SER A 1 90 ? -2.665 -1.520 4.347 1.00 89.62 90 SER A O 1
ATOM 702 N N . ARG A 1 91 ? -2.974 -2.038 2.188 1.00 91.94 91 ARG A N 1
ATOM 703 C CA . ARG A 1 91 ? -4.308 -1.424 2.105 1.00 91.94 91 ARG A CA 1
ATOM 704 C C . ARG A 1 91 ? -5.283 -1.995 3.138 1.00 91.94 91 ARG A C 1
ATOM 706 O O . ARG A 1 91 ? -6.076 -1.261 3.720 1.00 91.94 91 ARG A O 1
ATOM 713 N N . LYS A 1 92 ? -5.245 -3.309 3.378 1.00 92.50 92 LYS A N 1
ATOM 714 C CA . LYS A 1 92 ? -6.097 -3.952 4.390 1.00 92.50 92 LYS A CA 1
ATOM 715 C C . LYS A 1 92 ? -5.738 -3.492 5.805 1.00 92.50 92 LYS A C 1
ATOM 717 O O . LYS A 1 92 ? -6.634 -3.293 6.620 1.00 92.50 92 LYS A O 1
ATOM 722 N N . ILE A 1 93 ? -4.451 -3.308 6.096 1.00 91.00 93 ILE A N 1
ATOM 723 C CA . ILE A 1 93 ? -3.983 -2.783 7.384 1.00 91.00 93 ILE A CA 1
ATOM 724 C C . ILE A 1 93 ? -4.510 -1.362 7.602 1.00 91.00 93 ILE A C 1
ATOM 726 O O . ILE A 1 93 ? -5.024 -1.074 8.680 1.00 91.00 93 ILE A O 1
ATOM 730 N N . GLU A 1 94 ? -4.432 -0.490 6.596 1.00 90.94 94 GLU A N 1
ATOM 731 C CA . GLU A 1 94 ? -4.973 0.874 6.675 1.00 90.94 94 GLU A CA 1
ATOM 732 C C . GLU A 1 94 ? -6.479 0.879 6.947 1.00 90.94 94 GLU A C 1
ATOM 734 O O . GLU A 1 94 ? -6.929 1.529 7.889 1.00 90.94 94 GLU A O 1
ATOM 739 N N . GLN A 1 95 ? -7.247 0.078 6.203 1.00 93.31 95 GLN A N 1
ATOM 740 C CA . GLN A 1 95 ? -8.693 -0.057 6.409 1.00 93.31 95 GLN A CA 1
ATOM 741 C C . GLN A 1 95 ? -9.039 -0.531 7.825 1.00 93.31 95 GLN A C 1
ATOM 743 O O . GLN A 1 95 ? -9.968 -0.021 8.449 1.00 93.31 95 GLN A O 1
ATOM 748 N N . LEU A 1 96 ? -8.291 -1.503 8.356 1.00 93.31 96 LEU A N 1
ATOM 749 C CA . LEU A 1 96 ? -8.501 -2.004 9.715 1.00 93.31 96 LEU A CA 1
ATOM 750 C C . LEU A 1 96 ? -8.136 -0.961 10.776 1.00 93.31 96 LEU A C 1
ATOM 752 O O . LEU A 1 96 ? -8.846 -0.848 11.775 1.00 93.31 96 LEU A O 1
ATOM 756 N N . LYS A 1 97 ? -7.073 -0.177 10.564 1.00 92.56 97 LYS A N 1
ATOM 757 C CA . LYS A 1 97 ? -6.705 0.934 11.455 1.00 92.56 97 LYS A CA 1
ATOM 758 C C . LYS A 1 97 ? -7.799 1.995 11.487 1.00 92.56 97 LYS A C 1
ATOM 760 O O . LYS A 1 97 ? -8.218 2.399 12.568 1.00 92.56 97 LYS A O 1
ATOM 765 N N . GLU A 1 98 ? -8.300 2.402 10.326 1.00 92.88 98 GLU A N 1
ATOM 766 C CA . GLU A 1 98 ? -9.387 3.376 10.228 1.00 92.88 98 GLU A CA 1
ATOM 767 C C . GLU A 1 98 ? -10.668 2.854 10.894 1.00 92.88 98 GLU A C 1
ATOM 769 O O . GLU A 1 98 ? -11.299 3.553 11.689 1.00 92.88 98 GLU A O 1
ATOM 774 N N . PHE A 1 99 ? -11.026 1.592 10.643 1.00 93.00 99 PHE A N 1
ATOM 775 C CA . PHE A 1 99 ? -12.167 0.954 11.292 1.00 93.00 99 PHE A CA 1
ATOM 776 C C . PHE A 1 99 ? -12.013 0.922 12.818 1.00 93.00 99 PHE A C 1
ATOM 778 O O . PHE A 1 99 ? -12.957 1.257 13.534 1.00 93.00 99 PHE A O 1
ATOM 785 N N . SER A 1 100 ? -10.823 0.582 13.319 1.00 92.75 100 SER A N 1
ATOM 786 C CA . SER A 1 100 ? -10.526 0.577 14.753 1.00 92.75 100 SER A CA 1
ATOM 787 C C . SER A 1 100 ? -10.677 1.963 15.377 1.00 92.75 100 SER A C 1
ATOM 789 O O . SER A 1 100 ? -11.276 2.072 16.444 1.00 92.75 100 SER A O 1
ATOM 791 N N . LEU A 1 101 ? -10.173 3.013 14.721 1.00 92.25 101 LEU A N 1
ATOM 792 C CA . LEU A 1 101 ? -10.287 4.398 15.195 1.00 92.25 101 LEU A CA 1
ATOM 793 C C . LEU A 1 101 ? -11.745 4.873 15.226 1.00 92.25 101 LEU A C 1
ATOM 795 O O . LEU A 1 101 ? -12.196 5.492 16.192 1.00 92.25 101 LEU A O 1
ATOM 799 N N . ASN A 1 102 ? -12.513 4.538 14.191 1.00 92.38 102 ASN A N 1
ATOM 800 C CA . ASN A 1 102 ? -13.941 4.835 14.142 1.00 92.38 102 ASN A CA 1
ATOM 801 C C . ASN A 1 102 ? -14.707 4.109 15.254 1.00 92.38 102 ASN A C 1
ATOM 803 O O . ASN A 1 102 ? -15.594 4.686 15.885 1.00 92.38 102 ASN A O 1
ATOM 807 N N . LEU A 1 103 ? -14.369 2.844 15.514 1.00 90.62 103 LEU A N 1
ATOM 808 C CA . LEU A 1 103 ? -14.991 2.063 16.575 1.00 90.62 103 LEU A CA 1
ATOM 809 C C . LEU A 1 103 ? -14.642 2.626 17.958 1.00 90.62 103 LEU A C 1
ATOM 811 O O . LEU A 1 103 ? -15.541 2.790 18.779 1.00 90.62 103 LEU A O 1
ATOM 815 N N . SER A 1 104 ? -13.379 2.985 18.205 1.00 89.19 104 SER A N 1
ATOM 816 C CA . SER A 1 104 ? -12.959 3.582 19.477 1.00 89.19 104 SER A CA 1
ATOM 817 C C . SER A 1 104 ? -13.632 4.930 19.723 1.00 89.19 104 SER A C 1
ATOM 819 O O . SER A 1 104 ? -14.126 5.161 20.821 1.00 89.19 104 SER A O 1
ATOM 821 N N . SER A 1 105 ? -13.748 5.780 18.698 1.00 86.88 105 SER A N 1
ATOM 822 C CA . SER A 1 105 ? -14.452 7.065 18.806 1.00 86.88 105 SER A CA 1
ATOM 823 C C . SER A 1 105 ? -15.941 6.884 19.127 1.00 86.88 105 SER A C 1
ATOM 825 O O . SER A 1 105 ? -16.487 7.568 19.997 1.00 86.88 105 SER A O 1
ATOM 827 N N . LYS A 1 106 ? -16.602 5.907 18.490 1.00 86.50 106 LYS A N 1
ATOM 828 C CA . LYS A 1 106 ? -17.982 5.545 18.837 1.00 86.50 106 LYS A CA 1
ATOM 829 C C . LYS A 1 106 ? -18.072 5.068 20.281 1.00 86.50 106 LYS A C 1
ATOM 831 O O . LYS A 1 106 ? -18.926 5.559 21.008 1.00 86.50 106 LYS A O 1
ATOM 836 N N . ILE A 1 107 ? -17.198 4.158 20.711 1.00 85.38 107 ILE A N 1
ATOM 837 C CA . ILE A 1 107 ? -17.182 3.656 22.092 1.00 85.38 107 ILE A CA 1
ATOM 838 C C . ILE A 1 107 ? -17.019 4.809 23.082 1.00 85.38 107 ILE A C 1
ATOM 840 O O . ILE A 1 107 ? -17.776 4.869 24.042 1.00 85.38 107 ILE A O 1
ATOM 844 N N . GLU A 1 108 ? -16.095 5.742 22.852 1.00 83.88 108 GLU A N 1
ATOM 845 C CA . GLU A 1 108 ? -15.930 6.918 23.714 1.00 83.88 108 GLU A CA 1
ATOM 846 C C . GLU A 1 108 ? -17.194 7.775 23.774 1.00 83.88 108 GLU A C 1
ATOM 848 O O . GLU A 1 108 ? -17.600 8.176 24.862 1.00 83.88 108 GLU A O 1
ATOM 853 N N . THR A 1 109 ? -17.849 7.986 22.631 1.00 79.44 109 THR A N 1
ATOM 854 C CA . THR A 1 109 ? -19.108 8.740 22.556 1.00 79.44 109 THR A CA 1
ATOM 855 C C . THR A 1 109 ? -20.217 8.054 23.353 1.00 79.44 109 THR A C 1
ATOM 857 O O . THR A 1 109 ? -20.943 8.714 24.089 1.00 79.44 109 THR A O 1
ATOM 860 N N . TRP A 1 110 ? -20.347 6.729 23.234 1.00 78.06 110 TRP A N 1
ATOM 861 C CA . TRP A 1 110 ? -21.376 5.947 23.927 1.00 78.06 110 TRP A CA 1
ATOM 862 C C . TRP A 1 110 ? -21.057 5.711 25.406 1.00 78.06 110 TRP A C 1
ATOM 864 O O . TRP A 1 110 ? -21.974 5.568 26.208 1.00 78.06 110 TRP A O 1
ATOM 874 N N . LYS A 1 111 ? -19.778 5.727 25.799 1.00 76.62 111 LYS A N 1
ATOM 875 C CA . LYS A 1 111 ? -19.339 5.519 27.186 1.00 76.62 111 LYS A CA 1
ATOM 876 C C . LYS A 1 111 ? -19.933 6.549 28.141 1.00 76.62 111 LYS A C 1
ATOM 878 O O . LYS A 1 111 ? -20.256 6.202 29.273 1.00 76.62 111 LYS A O 1
ATOM 883 N N . ASP A 1 112 ? -20.099 7.788 27.685 1.00 70.38 112 ASP A N 1
ATOM 884 C CA . ASP A 1 112 ? -20.690 8.855 28.494 1.00 70.38 112 ASP A CA 1
ATOM 885 C C . ASP A 1 112 ? -22.214 8.668 28.710 1.00 70.38 112 ASP A C 1
ATOM 887 O O . ASP A 1 112 ? -22.778 9.323 29.581 1.00 70.38 112 ASP A O 1
ATOM 891 N N . TRP A 1 113 ? -22.880 7.762 27.978 1.00 68.94 113 TRP A N 1
ATOM 892 C CA . TRP A 1 113 ? -24.302 7.412 28.162 1.00 68.94 113 TRP A CA 1
ATOM 893 C C . TRP A 1 113 ? -24.525 6.223 29.107 1.00 68.94 113 TRP A C 1
ATOM 895 O O . TRP A 1 113 ? -25.658 5.960 29.508 1.00 68.94 113 TRP A O 1
ATOM 905 N N . GLY A 1 114 ? -23.455 5.523 29.492 1.00 70.06 114 GLY A N 1
ATOM 906 C CA . GLY A 1 114 ? -23.520 4.370 30.385 1.00 70.06 114 GLY A CA 1
ATOM 907 C C . GLY A 1 114 ? -24.143 3.124 29.750 1.00 70.06 114 GLY A C 1
ATOM 908 O O . GLY A 1 114 ? -24.224 2.986 28.530 1.00 70.06 114 GLY A O 1
ATOM 909 N N . ASP A 1 115 ? -24.543 2.189 30.609 1.00 69.81 115 ASP A N 1
ATOM 910 C CA . ASP A 1 115 ? -25.120 0.905 30.213 1.00 69.81 115 ASP A CA 1
ATOM 911 C C . ASP A 1 115 ? -26.647 1.043 30.126 1.00 69.81 115 ASP A C 1
ATOM 913 O O . ASP A 1 115 ? -27.337 1.131 31.147 1.00 69.81 115 ASP A O 1
ATOM 917 N N . PHE A 1 116 ? -27.181 1.144 28.908 1.00 72.31 116 PHE A N 1
ATOM 918 C CA . PHE A 1 116 ? -28.621 1.205 28.667 1.00 72.31 116 PHE A CA 1
ATOM 919 C C . PHE A 1 116 ? -29.035 0.154 27.638 1.00 72.31 116 PHE A C 1
ATOM 921 O O . PHE A 1 116 ? -28.351 -0.063 26.641 1.00 72.31 116 PHE A O 1
ATOM 928 N N . ASP A 1 117 ? -30.192 -0.474 27.856 1.00 73.62 117 ASP A N 1
ATOM 929 C CA . ASP A 1 117 ? -30.767 -1.425 26.907 1.00 73.62 117 ASP A CA 1
ATOM 930 C C . ASP A 1 117 ? -31.730 -0.696 25.947 1.00 73.62 117 ASP A C 1
ATOM 932 O O . ASP A 1 117 ? -32.787 -0.214 26.378 1.00 73.62 117 ASP A O 1
ATOM 936 N N . PRO A 1 118 ? -31.431 -0.628 24.634 1.00 75.44 118 PRO A N 1
ATOM 937 C CA . PRO A 1 118 ? -32.316 -0.018 23.644 1.00 75.44 118 PRO A CA 1
ATOM 938 C C . PRO A 1 118 ? -33.722 -0.630 23.627 1.00 75.44 118 PRO A C 1
ATOM 940 O O . PRO A 1 118 ? -34.690 0.060 23.298 1.00 75.44 118 PRO A O 1
ATOM 943 N N . LYS A 1 119 ? -33.869 -1.907 24.009 1.00 76.81 119 LYS A N 1
ATOM 944 C CA . LYS A 1 119 ? -35.173 -2.586 24.049 1.00 76.81 119 LYS A CA 1
ATOM 945 C C . LYS A 1 119 ? -36.102 -1.975 25.092 1.00 76.81 119 LYS A C 1
ATOM 947 O O . LYS A 1 119 ? -37.303 -1.878 24.849 1.00 76.81 119 LYS A O 1
ATOM 952 N N . GLN A 1 120 ? -35.560 -1.502 26.215 1.00 75.25 120 GLN A N 1
ATOM 953 C CA . GLN A 1 120 ? -36.349 -0.830 27.249 1.00 75.25 120 GLN A CA 1
ATOM 954 C C . GLN A 1 120 ? -36.873 0.527 26.761 1.00 75.25 120 GLN A C 1
ATOM 956 O O . GLN A 1 120 ? -38.023 0.872 27.024 1.00 75.25 120 GLN A O 1
ATOM 961 N N . ILE A 1 121 ? -36.075 1.265 25.982 1.00 76.00 121 ILE A N 1
ATOM 962 C CA . ILE A 1 121 ? -36.488 2.546 25.384 1.00 76.00 121 ILE A CA 1
ATOM 963 C C . ILE A 1 121 ? -37.626 2.337 24.375 1.00 76.00 121 ILE A C 1
ATOM 965 O O . ILE A 1 121 ? -38.585 3.111 24.350 1.00 76.00 121 ILE A O 1
ATOM 969 N N . ILE A 1 122 ? -37.550 1.279 23.563 1.00 76.62 122 ILE A N 1
ATOM 970 C CA . ILE A 1 122 ? -38.597 0.939 22.589 1.00 76.62 122 ILE A CA 1
ATOM 971 C C . ILE A 1 122 ? -39.889 0.523 23.308 1.00 76.62 122 ILE A C 1
ATOM 973 O O . ILE A 1 122 ? -40.951 1.051 22.988 1.00 76.62 122 ILE A O 1
ATOM 977 N N . ALA A 1 123 ? -39.800 -0.327 24.334 1.00 78.69 123 ALA A N 1
ATOM 978 C CA . ALA A 1 123 ? -40.959 -0.752 25.123 1.00 78.69 123 ALA A CA 1
ATOM 979 C C . ALA A 1 123 ? -41.656 0.417 25.847 1.00 78.69 123 ALA A C 1
ATOM 981 O O . ALA A 1 123 ? -42.874 0.414 26.025 1.00 78.69 123 ALA A O 1
ATOM 982 N N . LEU A 1 124 ? -40.903 1.439 26.265 1.00 77.62 124 LEU A N 1
ATOM 983 C CA . LEU A 1 124 ? -41.465 2.659 26.852 1.00 77.62 124 LEU A CA 1
ATOM 984 C C . LEU A 1 124 ? -42.150 3.534 25.796 1.00 77.62 124 LEU A C 1
ATOM 986 O O . LEU A 1 124 ? -43.227 4.069 26.065 1.00 77.62 124 LEU A O 1
ATOM 990 N N . ARG A 1 125 ? -41.601 3.599 24.576 1.00 78.31 125 ARG A N 1
ATOM 991 C CA . ARG A 1 125 ? -42.241 4.288 23.446 1.00 78.31 125 ARG A CA 1
ATOM 992 C C . ARG A 1 125 ? -43.587 3.657 23.087 1.00 78.31 125 ARG A C 1
ATOM 994 O O . ARG A 1 125 ? -44.540 4.392 22.854 1.00 78.31 125 ARG A O 1
ATOM 1001 N N . GLU A 1 126 ? -43.686 2.329 23.090 1.00 78.44 126 GLU A N 1
ATOM 1002 C CA . GLU A 1 126 ? -44.949 1.609 22.849 1.00 78.44 126 GLU A CA 1
ATOM 1003 C C . GLU A 1 126 ? -46.016 1.903 23.915 1.00 78.44 126 GLU A C 1
ATOM 1005 O O . GLU A 1 126 ? -47.207 1.895 23.621 1.00 78.44 126 GLU A O 1
ATOM 1010 N N . LYS A 1 127 ? -45.598 2.247 25.138 1.00 80.81 127 LYS A N 1
ATOM 1011 C CA . LYS A 1 127 ? -46.479 2.681 26.235 1.00 80.81 127 LYS A CA 1
ATOM 1012 C C . LYS A 1 127 ? -46.790 4.185 26.218 1.00 80.81 127 LYS A C 1
ATOM 1014 O O . LYS A 1 127 ? -47.350 4.699 27.182 1.00 80.81 127 LYS A O 1
ATOM 1019 N N . GLY A 1 128 ? -46.419 4.897 25.151 1.00 76.88 128 GLY A N 1
ATOM 1020 C CA . GLY A 1 128 ? -46.653 6.336 24.989 1.00 76.88 128 GLY A CA 1
ATOM 1021 C C . GLY A 1 128 ? -45.610 7.240 25.656 1.00 76.88 128 GLY A C 1
ATOM 1022 O O . GLY A 1 128 ? -45.768 8.458 25.644 1.00 76.88 128 GLY A O 1
ATOM 1023 N N . ILE A 1 129 ? -44.527 6.682 26.210 1.00 73.44 129 ILE A N 1
ATOM 1024 C CA . ILE A 1 129 ? -43.457 7.439 26.872 1.00 73.44 129 ILE A CA 1
ATOM 1025 C C . ILE A 1 129 ? -42.278 7.585 25.906 1.00 73.44 129 ILE A C 1
ATOM 1027 O O . ILE A 1 129 ? -41.507 6.651 25.679 1.00 73.44 129 ILE A O 1
ATOM 1031 N N . SER A 1 130 ? -42.105 8.772 25.323 1.00 69.25 130 SER A N 1
ATOM 1032 C CA . SER A 1 130 ? -40.978 9.046 24.426 1.00 69.25 130 SER A CA 1
ATOM 1033 C C . SER A 1 130 ? -39.746 9.519 25.199 1.00 69.25 130 SER A C 1
ATOM 1035 O O . SER A 1 130 ? -39.719 10.642 25.697 1.00 69.25 130 SER A O 1
ATOM 1037 N N . ILE A 1 131 ? -38.700 8.696 25.237 1.00 69.12 131 ILE A N 1
ATOM 1038 C CA . ILE A 1 131 ? -37.389 9.088 25.769 1.00 69.12 131 ILE A CA 1
ATOM 1039 C C . ILE A 1 131 ? -36.523 9.601 24.618 1.00 69.12 131 ILE A C 1
ATOM 1041 O O . ILE A 1 131 ? -36.420 8.958 23.569 1.00 69.12 131 ILE A O 1
ATOM 1045 N N . LYS A 1 132 ? -35.903 10.766 24.814 1.00 69.25 132 LYS A N 1
ATOM 1046 C CA . LYS A 1 132 ? -34.897 11.331 23.913 1.00 69.25 132 LYS A CA 1
ATOM 1047 C C . LYS A 1 132 ? -33.644 11.653 24.717 1.00 69.25 132 LYS A C 1
ATOM 1049 O O . LYS A 1 132 ? -33.729 12.261 25.778 1.00 69.25 132 LYS A O 1
ATOM 1054 N N . LEU A 1 133 ? -32.511 11.213 24.190 1.00 66.75 133 LEU A N 1
ATOM 1055 C CA . LEU A 1 133 ? -31.186 11.450 24.742 1.00 66.75 133 LEU A CA 1
ATOM 1056 C C . LEU A 1 133 ? -30.668 12.773 24.168 1.00 66.75 133 LEU A C 1
ATOM 1058 O O . LEU A 1 133 ? -30.655 12.945 22.948 1.00 66.75 133 LEU A O 1
ATOM 1062 N N . PHE A 1 134 ? -30.289 13.713 25.032 1.00 66.75 134 PHE A N 1
ATOM 1063 C CA . PHE A 1 134 ? -29.782 15.023 24.630 1.00 66.75 134 PHE A CA 1
ATOM 1064 C C . PHE A 1 134 ? -28.473 15.327 25.350 1.00 66.75 134 PHE A C 1
ATOM 1066 O O . PHE A 1 134 ? -28.391 15.179 26.561 1.00 66.75 134 PHE A O 1
ATOM 1073 N N . HIS A 1 135 ? -27.473 15.783 24.599 1.00 63.81 135 HIS A N 1
ATOM 1074 C CA . HIS A 1 135 ? -26.219 16.284 25.151 1.00 63.81 135 HIS A CA 1
ATOM 1075 C C . HIS A 1 135 ? -26.292 17.809 25.170 1.00 63.81 135 HIS A C 1
ATOM 1077 O O . HIS A 1 135 ? -26.290 18.441 24.110 1.00 63.81 135 HIS A O 1
ATOM 1083 N N . ILE A 1 136 ? -26.447 18.401 26.356 1.00 67.00 136 ILE A N 1
ATOM 1084 C CA . ILE A 1 136 ? -26.747 19.832 26.509 1.00 67.00 136 ILE A CA 1
ATOM 1085 C C . ILE A 1 136 ? -25.721 20.481 27.453 1.00 67.00 136 ILE A C 1
ATOM 1087 O O . ILE A 1 136 ? -25.347 19.888 28.470 1.00 67.00 136 ILE A O 1
ATOM 1091 N N . PRO A 1 137 ? -25.238 21.703 27.154 1.00 59.22 137 PRO A N 1
ATOM 1092 C CA . PRO A 1 137 ? -24.428 22.470 28.092 1.00 59.22 137 PRO A CA 1
ATOM 1093 C C . PRO A 1 137 ? -25.228 22.820 29.352 1.00 59.22 137 PRO A C 1
ATOM 1095 O O . PRO A 1 137 ? -26.386 23.224 29.303 1.00 59.22 137 PRO A O 1
ATOM 1098 N N . GLU A 1 138 ? -24.581 22.730 30.507 1.00 57.09 138 GLU A N 1
ATOM 1099 C CA . GLU A 1 138 ? -25.209 22.824 31.832 1.00 57.09 138 GLU A CA 1
ATOM 1100 C C . GLU A 1 138 ? -26.049 24.092 32.086 1.00 57.09 138 GLU A C 1
ATOM 1102 O O . GLU A 1 138 ? -26.946 24.105 32.929 1.00 57.09 138 GLU A O 1
ATOM 1107 N N . LYS A 1 139 ? -25.775 25.160 31.335 1.00 56.75 139 LYS A N 1
ATOM 1108 C CA . LYS A 1 139 ? -26.464 26.451 31.430 1.00 56.75 139 LYS A CA 1
ATOM 1109 C C . LYS A 1 139 ? -27.904 26.405 30.903 1.00 56.75 139 LYS A C 1
ATOM 1111 O O . LYS A 1 139 ? -28.736 27.159 31.403 1.00 56.75 139 LYS A O 1
ATOM 1116 N N . ASP A 1 140 ? -28.211 25.490 29.984 1.00 61.44 140 ASP A N 1
ATOM 1117 C CA . ASP A 1 140 ? -29.507 25.433 29.292 1.00 61.44 140 ASP A CA 1
ATOM 1118 C C . ASP A 1 140 ? -30.512 24.471 29.948 1.00 61.44 140 ASP A C 1
ATOM 1120 O O . ASP A 1 140 ? -31.689 24.462 29.595 1.00 61.44 140 ASP A O 1
ATOM 1124 N N . ILE A 1 141 ? -30.097 23.719 30.977 1.00 57.91 141 ILE A N 1
ATOM 1125 C CA . ILE A 1 141 ? -30.973 22.803 31.741 1.00 57.91 141 ILE A CA 1
ATOM 1126 C C . ILE A 1 141 ? -32.152 23.548 32.388 1.00 57.91 141 ILE A C 1
ATOM 1128 O O . ILE A 1 141 ? -33.213 22.973 32.614 1.00 57.91 141 ILE A O 1
ATOM 1132 N N . ARG A 1 142 ? -31.990 24.844 32.674 1.00 55.44 142 ARG A N 1
ATOM 1133 C CA . ARG A 1 142 ? -33.017 25.668 33.328 1.00 55.44 142 ARG A CA 1
ATOM 1134 C C . ARG A 1 142 ? -34.113 26.172 32.387 1.00 55.44 142 ARG A C 1
ATOM 1136 O O . ARG A 1 142 ? -35.077 26.742 32.883 1.00 55.44 142 ARG A O 1
ATOM 1143 N N . ASN A 1 143 ? -33.980 25.978 31.073 1.00 58.50 143 ASN A N 1
ATOM 1144 C CA . ASN A 1 143 ? -34.878 26.572 30.077 1.00 58.50 143 ASN A CA 1
ATOM 1145 C C . ASN A 1 143 ? -35.915 25.589 29.495 1.00 58.50 143 ASN A C 1
ATOM 1147 O O . ASN A 1 143 ? -36.545 25.883 28.480 1.00 58.50 143 ASN A O 1
ATOM 1151 N N . PHE A 1 144 ? -36.093 24.415 30.109 1.00 59.22 144 PHE A N 1
ATOM 1152 C CA . PHE A 1 144 ? -37.093 23.437 29.671 1.00 59.22 144 PHE A CA 1
ATOM 1153 C C . PHE A 1 144 ? -38.487 23.752 30.237 1.00 59.22 144 PHE A C 1
ATOM 1155 O O . PHE A 1 144 ? -38.629 24.159 31.389 1.00 59.22 144 PHE A O 1
ATOM 1162 N N . CYS A 1 145 ? -39.523 23.565 29.408 1.00 48.28 145 CYS A N 1
ATOM 1163 C CA . CYS A 1 145 ? -40.927 23.724 29.801 1.00 48.28 145 CYS A CA 1
ATOM 1164 C C . CYS A 1 145 ? -41.291 22.791 30.971 1.00 48.28 145 CYS A C 1
ATOM 1166 O O . CYS A 1 145 ? -40.798 21.666 31.044 1.00 48.28 145 CYS A O 1
ATOM 1168 N N . GLN A 1 146 ? -42.194 23.245 31.848 1.00 53.91 146 GLN A N 1
ATOM 1169 C CA . GLN A 1 146 ? -42.601 22.565 33.092 1.00 53.91 146 GLN A CA 1
ATOM 1170 C C . GLN A 1 146 ? -43.212 21.155 32.912 1.00 53.91 146 GLN A C 1
ATOM 1172 O O . GLN A 1 146 ? -43.351 20.443 33.901 1.00 53.91 146 GLN A O 1
ATOM 1177 N N . ASP A 1 147 ? -43.509 20.726 31.680 1.00 57.00 147 ASP A N 1
ATOM 1178 C CA . ASP A 1 147 ? -44.078 19.406 31.357 1.00 57.00 147 ASP A CA 1
ATOM 1179 C C . ASP A 1 147 ? -43.039 18.302 31.070 1.00 57.00 147 ASP A C 1
ATOM 1181 O O . ASP A 1 147 ? -43.404 17.173 30.737 1.00 57.00 147 ASP A O 1
ATOM 1185 N N . VAL A 1 148 ? -41.734 18.584 31.176 1.00 61.34 148 VAL A N 1
ATOM 1186 C CA . VAL A 1 148 ? -40.678 17.604 30.860 1.00 61.34 148 VAL A CA 1
ATOM 1187 C C . VAL A 1 148 ? -39.901 17.203 32.113 1.00 61.34 148 VAL A C 1
ATOM 1189 O O . VAL A 1 148 ? -39.247 18.026 32.751 1.00 61.34 148 VAL A O 1
ATOM 1192 N N . ILE A 1 149 ? -39.913 15.907 32.441 1.00 60.84 149 ILE A N 1
ATOM 1193 C CA . ILE A 1 149 ? -39.070 15.342 33.502 1.00 60.84 149 ILE A CA 1
ATOM 1194 C C . ILE A 1 149 ? -37.663 15.121 32.939 1.00 60.84 149 ILE A C 1
ATOM 1196 O O . ILE A 1 149 ? -37.441 14.218 32.132 1.00 60.84 149 ILE A O 1
ATOM 1200 N N . VAL A 1 150 ? -36.704 15.938 33.376 1.00 60.41 150 VAL A N 1
ATOM 1201 C CA . VAL A 1 150 ? -35.288 15.807 33.004 1.00 60.41 150 VAL A CA 1
ATOM 1202 C C . VAL A 1 150 ? -34.559 15.008 34.081 1.00 60.41 150 VAL A C 1
ATOM 1204 O O . VAL A 1 150 ? -34.577 15.376 35.256 1.00 60.41 150 VAL A O 1
ATOM 1207 N N . LYS A 1 151 ? -33.903 13.913 33.689 1.00 62.22 151 LYS A N 1
ATOM 1208 C CA . LYS A 1 151 ? -33.049 13.116 34.575 1.00 62.22 151 LYS A CA 1
ATOM 1209 C C . LYS A 1 151 ? -31.642 13.085 33.999 1.00 62.22 151 LYS A C 1
ATOM 1211 O O . LYS A 1 151 ? -31.450 12.623 32.884 1.00 62.22 151 LYS A O 1
ATOM 1216 N N . THR A 1 152 ? -30.685 13.602 34.759 1.00 58.44 152 THR A N 1
ATOM 1217 C CA . THR A 1 152 ? -29.268 13.609 34.390 1.00 58.44 152 THR A CA 1
ATOM 1218 C C . THR A 1 152 ? -28.650 12.241 34.647 1.00 58.44 152 THR A C 1
ATOM 1220 O O . THR A 1 152 ? -28.749 11.725 35.763 1.00 58.44 152 THR A O 1
ATOM 1223 N N . PHE A 1 153 ? -27.994 11.678 33.636 1.00 56.81 153 PHE A N 1
ATOM 1224 C CA . PHE A 1 153 ? -27.310 10.391 33.719 1.00 56.81 153 PHE A CA 1
ATOM 1225 C C . PHE A 1 153 ? -25.802 10.566 33.895 1.00 56.81 153 PHE A C 1
ATOM 1227 O O . PHE A 1 153 ? -25.191 9.8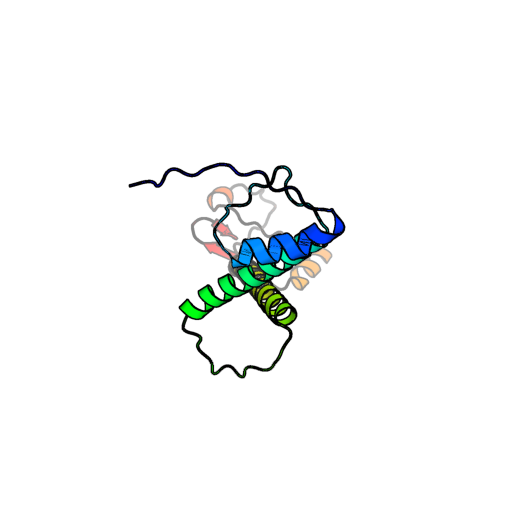09 34.651 1.00 56.81 153 PHE A O 1
ATOM 1234 N N . PHE A 1 154 ? -25.196 11.582 33.268 1.00 50.69 154 PHE A N 1
ATOM 1235 C CA . PHE A 1 154 ? -23.750 11.784 33.348 1.00 50.69 154 PHE A CA 1
ATOM 1236 C C . PHE A 1 154 ? -23.343 13.258 33.223 1.00 50.69 154 PHE A C 1
ATOM 1238 O O . PHE A 1 154 ? -23.908 14.021 32.442 1.00 50.69 154 PHE A O 1
ATOM 1245 N N . ARG A 1 155 ? -22.339 13.677 34.004 1.00 54.69 155 ARG A N 1
ATOM 1246 C CA . ARG A 1 155 ? -21.863 15.069 34.071 1.00 54.69 155 ARG A CA 1
ATOM 1247 C C . ARG A 1 155 ? -20.358 15.107 33.836 1.00 54.69 155 ARG A C 1
ATOM 1249 O O . ARG A 1 155 ? -19.595 14.580 34.646 1.00 54.69 155 ARG A O 1
ATOM 1256 N N . LYS A 1 156 ? -19.911 15.738 32.747 1.00 45.62 156 LYS A N 1
ATOM 1257 C CA . LYS A 1 156 ? -18.481 15.836 32.403 1.00 45.62 156 LYS A CA 1
ATOM 1258 C C . LYS A 1 156 ? -18.170 17.182 31.747 1.00 45.62 156 LYS A C 1
ATOM 1260 O O . LYS A 1 156 ? -18.830 17.587 30.800 1.00 45.62 156 LYS A O 1
ATOM 1265 N N . LYS A 1 157 ? -17.151 17.886 32.263 1.00 42.91 157 LYS A N 1
ATOM 1266 C CA . LYS A 1 157 ? -16.613 19.160 31.725 1.00 42.91 157 LYS A CA 1
ATOM 1267 C C . LYS A 1 157 ? -17.675 20.214 31.320 1.00 42.91 157 LYS A C 1
ATOM 1269 O O . LYS A 1 157 ? -17.539 20.866 30.291 1.00 42.91 157 LYS A O 1
ATOM 1274 N N . GLY A 1 158 ? -18.712 20.420 32.136 1.00 47.56 158 GLY A N 1
ATOM 1275 C CA . GLY A 1 158 ? -19.728 21.465 31.903 1.00 47.56 158 GLY A CA 1
ATOM 1276 C C . GLY A 1 158 ? -20.811 21.114 30.873 1.00 47.56 158 GLY A C 1
ATOM 1277 O O . GLY A 1 158 ? -21.629 21.972 30.533 1.00 47.56 158 GLY A O 1
ATOM 1278 N N . MET A 1 159 ? -20.838 19.866 30.400 1.00 46.69 159 MET A N 1
ATOM 1279 C CA . MET A 1 159 ? -21.916 19.294 29.596 1.00 46.69 159 MET A CA 1
ATOM 1280 C C . MET A 1 159 ? -22.591 18.152 30.359 1.00 46.69 159 MET A C 1
ATOM 1282 O O . MET A 1 159 ? -21.970 17.477 31.193 1.00 46.69 159 MET A O 1
ATOM 1286 N N . VAL A 1 160 ? -23.886 17.991 30.104 1.00 52.22 160 VAL A N 1
ATOM 1287 C CA . VAL A 1 160 ? -24.766 17.067 30.813 1.00 52.22 160 VAL A CA 1
ATOM 1288 C C . VAL A 1 160 ? -25.473 16.178 29.791 1.00 52.22 160 VAL A C 1
ATOM 1290 O O . VAL A 1 160 ? -26.054 16.691 28.831 1.00 52.22 160 VAL A O 1
ATOM 1293 N N . ASN A 1 161 ? -25.370 14.864 30.007 1.00 52.44 161 ASN A N 1
ATOM 1294 C CA . ASN A 1 161 ? -26.098 13.802 29.303 1.00 52.44 161 ASN A CA 1
ATOM 1295 C C . ASN A 1 161 ? -27.222 13.247 30.183 1.00 52.44 161 ASN A C 1
ATOM 1297 O O . ASN A 1 161 ? -27.013 13.126 31.420 1.00 52.44 161 ASN A O 1
#